Protein AF-A0A9P0PUG9-F1 (afdb_monomer_lite)

Sequence (74 aa):
MDHQIDIEALISAVEKRPVLWDKTTEIYKNKQLNFTAWKEICMILHESFDTLSDKEKNDFGKEVIKKWSNQCKR

Structure (mmCIF, N/CA/C/O backbone):
data_AF-A0A9P0PUG9-F1
#
_entry.id   AF-A0A9P0PUG9-F1
#
loop_
_atom_site.group_PDB
_atom_site.id
_atom_site.type_symbol
_atom_site.label_atom_id
_atom_site.label_alt_id
_atom_site.label_comp_id
_atom_site.label_asym_id
_atom_site.label_entity_id
_atom_site.label_seq_id
_atom_site.pdbx_PDB_ins_code
_atom_site.Cartn_x
_atom_site.Cartn_y
_atom_site.Cartn_z
_atom_site.occupancy
_atom_site.B_iso_or_equiv
_atom_site.auth_seq_id
_atom_site.auth_comp_id
_atom_site.auth_asym_id
_atom_site.auth_atom_id
_atom_site.pdbx_PDB_model_num
ATOM 1 N N . MET A 1 1 ? 7.667 6.117 -21.180 1.00 36.00 1 MET A N 1
ATOM 2 C CA . MET A 1 1 ? 6.701 5.015 -21.025 1.00 36.00 1 MET A CA 1
ATOM 3 C C . MET A 1 1 ? 5.846 5.335 -19.810 1.00 36.00 1 MET A C 1
ATOM 5 O O . MET A 1 1 ? 6.407 5.605 -18.755 1.00 36.00 1 MET A O 1
ATOM 9 N N . ASP A 1 2 ? 4.532 5.425 -19.998 1.00 44.69 2 ASP A N 1
ATOM 10 C CA . ASP A 1 2 ? 3.549 5.683 -18.940 1.00 44.69 2 ASP A CA 1
ATOM 11 C C . ASP A 1 2 ? 3.523 4.445 -18.030 1.00 44.69 2 ASP A C 1
ATOM 13 O O . ASP A 1 2 ? 3.145 3.366 -18.484 1.00 44.69 2 ASP A O 1
ATOM 17 N N . HIS A 1 3 ? 4.023 4.550 -16.796 1.00 55.06 3 HIS A N 1
ATOM 18 C CA . HIS A 1 3 ? 3.909 3.462 -15.823 1.00 55.06 3 HIS A CA 1
ATOM 19 C C . HIS A 1 3 ? 2.454 3.443 -15.354 1.00 55.06 3 HIS A C 1
ATOM 21 O O . HIS A 1 3 ? 2.083 4.090 -14.374 1.00 55.06 3 HIS A O 1
ATOM 27 N N . GLN A 1 4 ? 1.599 2.780 -16.130 1.00 68.12 4 GLN A N 1
ATOM 28 C CA . GLN A 1 4 ? 0.181 2.672 -15.830 1.00 68.12 4 GLN A CA 1
ATOM 29 C C . GLN A 1 4 ? 0.010 1.787 -14.605 1.00 68.12 4 GLN A C 1
ATOM 31 O O . GLN A 1 4 ? 0.067 0.566 -14.688 1.00 68.12 4 GLN A O 1
ATOM 36 N N . ILE A 1 5 ? -0.178 2.425 -13.449 1.00 82.31 5 ILE A N 1
ATOM 37 C CA . ILE A 1 5 ? -0.671 1.737 -12.260 1.00 82.31 5 ILE A CA 1
ATOM 38 C C . ILE A 1 5 ? -2.032 1.156 -12.624 1.00 82.31 5 ILE A C 1
ATOM 40 O O . ILE A 1 5 ? -2.977 1.905 -12.892 1.00 82.31 5 ILE A O 1
ATOM 44 N N . ASP A 1 6 ? -2.109 -0.168 -12.621 1.00 87.31 6 ASP A N 1
ATOM 45 C CA . ASP A 1 6 ? -3.319 -0.899 -12.947 1.00 87.31 6 ASP A CA 1
ATOM 46 C C . ASP A 1 6 ? -4.369 -0.664 -11.850 1.00 87.31 6 ASP A C 1
ATOM 48 O O . ASP A 1 6 ? -4.268 -1.155 -10.721 1.00 87.31 6 ASP A O 1
ATOM 52 N N . ILE A 1 7 ? -5.333 0.212 -12.146 1.00 86.12 7 ILE A N 1
ATOM 53 C CA . ILE A 1 7 ? -6.310 0.695 -11.163 1.00 86.12 7 ILE A CA 1
ATOM 54 C C . ILE A 1 7 ? -7.234 -0.443 -10.723 1.00 86.12 7 ILE A C 1
ATOM 56 O O . ILE A 1 7 ? -7.618 -0.492 -9.557 1.00 86.12 7 ILE A O 1
ATOM 60 N N . GLU A 1 8 ? -7.571 -1.365 -11.624 1.00 88.06 8 GLU A N 1
ATOM 61 C CA . GLU A 1 8 ? -8.421 -2.516 -11.319 1.00 88.06 8 GLU A CA 1
ATOM 62 C C . GLU A 1 8 ? -7.705 -3.480 -10.369 1.00 88.06 8 GLU A C 1
ATOM 64 O O . GLU A 1 8 ? -8.263 -3.862 -9.333 1.00 88.06 8 GLU A O 1
ATOM 69 N N . ALA A 1 9 ? -6.434 -3.793 -10.649 1.00 88.94 9 ALA A N 1
ATOM 70 C CA . ALA A 1 9 ? -5.607 -4.581 -9.740 1.00 88.94 9 ALA A CA 1
ATOM 71 C C . ALA A 1 9 ? -5.422 -3.884 -8.380 1.00 88.94 9 ALA A C 1
ATOM 73 O O . ALA A 1 9 ? -5.505 -4.539 -7.337 1.00 88.94 9 ALA A O 1
ATOM 74 N N . LEU A 1 10 ? -5.235 -2.558 -8.372 1.00 90.25 10 LEU A N 1
ATOM 75 C CA . LEU A 1 10 ? -5.118 -1.755 -7.153 1.00 90.25 10 LEU A CA 1
ATOM 76 C C . LEU A 1 10 ? -6.390 -1.852 -6.307 1.00 90.25 10 LEU A C 1
ATOM 78 O O . LEU A 1 10 ? -6.302 -2.160 -5.120 1.00 90.25 10 LEU A O 1
ATOM 82 N N . ILE A 1 11 ? -7.561 -1.614 -6.903 1.00 89.44 11 ILE A N 1
ATOM 83 C CA . ILE A 1 11 ? -8.848 -1.677 -6.201 1.00 89.44 11 ILE A CA 1
ATOM 84 C C . ILE A 1 11 ? -9.052 -3.081 -5.632 1.00 89.44 11 ILE A C 1
ATOM 86 O O . ILE A 1 11 ? -9.235 -3.215 -4.424 1.00 89.44 11 ILE A O 1
ATOM 90 N N . SER A 1 12 ? -8.886 -4.129 -6.447 1.00 91.31 12 SER A N 1
ATOM 91 C CA . SER A 1 12 ? -9.037 -5.515 -5.985 1.00 91.31 12 SER A CA 1
ATOM 92 C C . SER A 1 12 ? -8.097 -5.848 -4.819 1.00 91.31 12 SER A C 1
ATOM 94 O O . SER A 1 12 ? -8.480 -6.526 -3.863 1.00 91.31 12 SER A O 1
ATOM 96 N N . ALA A 1 13 ? -6.852 -5.369 -4.871 1.00 91.25 13 ALA A N 1
ATOM 97 C CA . ALA A 1 13 ? -5.857 -5.627 -3.839 1.00 91.25 13 ALA A CA 1
ATOM 98 C C . ALA A 1 13 ? -6.108 -4.828 -2.547 1.00 91.25 13 ALA A C 1
ATOM 100 O O . ALA A 1 13 ? -5.809 -5.335 -1.460 1.00 91.25 13 ALA A O 1
ATOM 101 N N . VAL A 1 14 ? -6.651 -3.611 -2.646 1.00 90.12 14 VAL A N 1
ATOM 102 C CA . VAL A 1 14 ? -7.034 -2.784 -1.493 1.00 90.12 14 VAL A CA 1
ATOM 103 C C . VAL A 1 14 ? -8.322 -3.296 -0.851 1.00 90.12 14 VAL A C 1
ATOM 105 O O . VAL A 1 14 ? -8.371 -3.413 0.371 1.00 90.12 14 VAL A O 1
ATOM 108 N N . GLU A 1 15 ? -9.334 -3.671 -1.635 1.00 89.19 15 GLU A N 1
ATOM 109 C CA . GLU A 1 15 ? -10.601 -4.217 -1.126 1.00 89.19 15 GLU A CA 1
ATOM 110 C C . GLU A 1 15 ? -10.378 -5.480 -0.287 1.00 89.19 15 GLU A C 1
ATOM 112 O O . GLU A 1 15 ? -10.938 -5.612 0.800 1.00 89.19 15 GLU A O 1
ATOM 117 N N . LYS A 1 16 ? -9.458 -6.353 -0.719 1.00 89.31 16 LYS A N 1
ATOM 118 C CA . LYS A 1 16 ? -9.030 -7.547 0.034 1.00 89.31 16 LYS A CA 1
ATOM 119 C C . LYS A 1 16 ? -8.329 -7.231 1.362 1.00 89.31 16 LYS A C 1
ATOM 121 O O . LYS A 1 16 ? -8.122 -8.135 2.168 1.00 89.31 16 LYS A O 1
ATOM 126 N N . ARG A 1 17 ? -7.923 -5.979 1.594 1.00 89.81 17 ARG A N 1
ATOM 127 C CA . ARG A 1 17 ? -7.134 -5.544 2.754 1.00 89.81 17 ARG A CA 1
ATOM 128 C C . ARG A 1 17 ? -7.883 -4.454 3.536 1.00 89.81 17 ARG A C 1
ATOM 130 O O . ARG A 1 17 ? -7.568 -3.270 3.393 1.00 89.81 17 ARG A O 1
ATOM 137 N N . PRO A 1 18 ? -8.809 -4.832 4.439 1.00 86.44 18 PRO A N 1
ATOM 138 C CA . PRO A 1 18 ? -9.588 -3.877 5.235 1.00 86.44 18 PRO A CA 1
ATOM 139 C C . PRO A 1 18 ? -8.722 -2.936 6.087 1.00 86.44 18 PRO A C 1
ATOM 141 O O . PRO A 1 18 ? -9.118 -1.812 6.354 1.00 86.44 18 PRO A O 1
ATOM 144 N N . VAL A 1 19 ? -7.482 -3.312 6.413 1.00 89.88 19 VAL A N 1
ATOM 145 C CA . VAL A 1 19 ? -6.498 -2.440 7.087 1.00 89.88 19 VAL A CA 1
ATOM 146 C C . VAL A 1 19 ? -6.237 -1.096 6.373 1.00 89.88 19 VAL A C 1
ATOM 148 O O . VAL A 1 19 ? -5.731 -0.156 6.989 1.00 89.88 19 VAL A O 1
ATOM 151 N N . LEU A 1 20 ? -6.554 -0.983 5.078 1.00 87.00 20 LEU A N 1
ATOM 152 C CA . LEU A 1 20 ? -6.304 0.219 4.277 1.00 87.00 20 LEU A CA 1
ATOM 153 C C . LEU A 1 20 ? -7.499 1.171 4.186 1.00 87.00 20 LEU A C 1
ATOM 155 O O . LEU A 1 20 ? -7.300 2.378 4.041 1.00 87.00 20 LEU A O 1
ATOM 159 N N . TRP A 1 21 ? -8.721 0.649 4.264 1.00 86.75 21 TRP A N 1
ATOM 160 C CA . TRP A 1 21 ? -9.946 1.419 4.027 1.00 86.75 21 TRP A CA 1
ATOM 161 C C . TRP A 1 21 ? -10.968 1.300 5.163 1.00 86.75 21 TRP A C 1
ATOM 163 O O . TRP A 1 21 ? -11.710 2.249 5.423 1.00 86.75 21 TRP A O 1
ATOM 173 N N . ASP A 1 22 ? -10.981 0.180 5.883 1.00 84.88 22 ASP A N 1
ATOM 174 C CA . ASP A 1 22 ? -11.965 -0.115 6.912 1.00 84.88 22 ASP A CA 1
ATOM 175 C C . ASP A 1 22 ? -11.555 0.477 8.264 1.00 84.88 22 ASP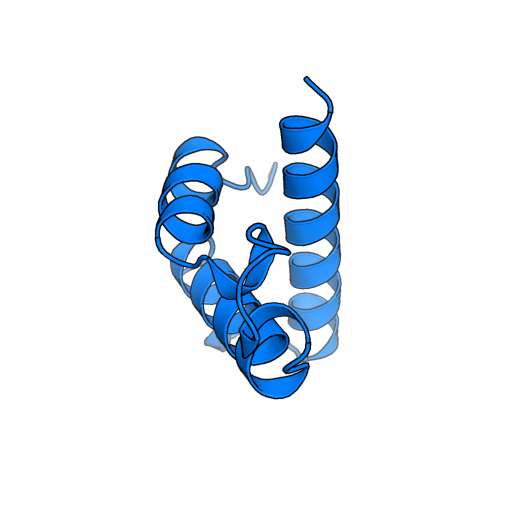 A C 1
ATOM 177 O O . ASP A 1 22 ? -10.848 -0.129 9.069 1.00 84.88 22 ASP A O 1
ATOM 181 N N . LYS A 1 23 ? -12.049 1.686 8.533 1.00 81.19 23 LYS A N 1
ATOM 182 C CA . LYS A 1 23 ? -11.822 2.416 9.792 1.00 81.19 23 LYS A CA 1
ATOM 183 C C . LYS A 1 23 ? -12.533 1.799 10.999 1.00 81.19 23 LYS A C 1
ATOM 185 O O . LYS A 1 23 ? -12.310 2.262 12.117 1.00 81.19 23 LYS A O 1
ATOM 190 N N . THR A 1 24 ? -13.423 0.830 10.777 1.00 82.88 24 THR A N 1
ATOM 191 C CA . THR A 1 24 ? -14.177 0.159 11.845 1.00 82.88 24 THR A CA 1
ATOM 192 C C . THR A 1 24 ? -13.343 -0.934 12.503 1.00 82.88 24 THR A C 1
ATOM 194 O O . THR A 1 24 ? -13.545 -1.255 13.672 1.00 82.88 24 THR A O 1
ATOM 197 N N . THR A 1 25 ? -12.347 -1.447 11.781 1.00 78.06 25 THR A N 1
ATOM 198 C CA . THR A 1 25 ? -11.429 -2.460 12.281 1.00 78.06 25 THR A CA 1
ATOM 199 C C . THR A 1 25 ? -10.299 -1.868 13.129 1.00 78.06 25 THR A C 1
ATOM 201 O O . THR A 1 25 ? -9.701 -0.837 12.811 1.00 78.06 25 THR A O 1
ATOM 204 N N . GLU A 1 26 ? -9.925 -2.564 14.204 1.00 81.00 26 GLU A N 1
ATOM 205 C CA . GLU A 1 26 ? -8.784 -2.173 15.048 1.00 81.00 26 GLU A CA 1
ATOM 206 C C . GLU A 1 26 ? -7.454 -2.213 14.277 1.00 81.00 26 GLU A C 1
ATOM 208 O O . GLU A 1 26 ? -6.538 -1.430 14.546 1.00 81.00 26 GLU A O 1
ATOM 213 N N . ILE A 1 27 ? -7.371 -3.072 13.254 1.00 81.44 27 ILE A N 1
ATOM 214 C CA . ILE A 1 27 ? -6.197 -3.204 12.388 1.00 81.44 27 ILE A CA 1
ATOM 215 C C . ILE A 1 27 ? -5.915 -1.942 11.572 1.00 81.44 27 ILE A C 1
ATOM 217 O O . ILE A 1 27 ? -4.756 -1.690 11.261 1.00 81.44 27 ILE A O 1
ATOM 221 N N . TYR A 1 28 ? -6.906 -1.094 11.295 1.00 81.06 28 TYR A N 1
ATOM 222 C CA . TYR A 1 28 ? -6.680 0.177 10.603 1.00 81.06 28 TYR A CA 1
ATOM 223 C C . TYR A 1 28 ? -5.738 1.115 11.374 1.00 81.06 28 TYR A C 1
ATOM 225 O O . TYR A 1 28 ? -4.967 1.868 10.779 1.00 81.06 28 TYR A O 1
ATOM 233 N N . LYS A 1 29 ? -5.732 1.042 12.713 1.00 79.94 29 LYS A N 1
ATOM 234 C CA . LYS A 1 29 ? -4.801 1.818 13.551 1.00 79.94 29 LYS A CA 1
ATOM 235 C C . LYS A 1 29 ? -3.388 1.221 13.577 1.00 79.94 29 LYS A C 1
ATOM 237 O O . LYS A 1 29 ? -2.451 1.894 14.013 1.00 79.94 29 LYS A O 1
ATOM 242 N N . ASN A 1 30 ? -3.206 -0.007 13.084 1.00 87.25 30 ASN A N 1
ATOM 243 C CA . ASN A 1 30 ? -1.903 -0.656 13.022 1.00 87.25 30 ASN A CA 1
ATOM 244 C C . ASN A 1 30 ? -1.098 -0.152 11.826 1.00 87.25 30 ASN A C 1
ATOM 246 O O . ASN A 1 30 ? -1.205 -0.651 10.705 1.00 87.25 30 ASN A O 1
ATOM 250 N N . LYS A 1 31 ? -0.193 0.790 12.103 1.00 84.56 31 LYS A N 1
ATOM 251 C CA . LYS A 1 31 ? 0.762 1.322 11.119 1.00 84.56 31 LYS A CA 1
ATOM 252 C C . LYS A 1 31 ? 1.588 0.227 10.441 1.00 84.56 31 LYS A C 1
ATOM 254 O O . LYS A 1 31 ? 1.870 0.334 9.254 1.00 84.56 31 LYS A O 1
ATOM 259 N N . GLN A 1 32 ? 1.952 -0.824 11.178 1.00 88.06 32 GLN A N 1
ATOM 260 C CA . GLN A 1 32 ? 2.730 -1.937 10.636 1.00 88.06 32 GLN A CA 1
ATOM 261 C C . GLN A 1 32 ? 1.933 -2.728 9.592 1.00 88.06 32 GLN A C 1
ATOM 263 O O . GLN A 1 32 ? 2.440 -2.970 8.503 1.00 88.06 32 GLN A O 1
ATOM 268 N N . LEU A 1 33 ? 0.671 -3.065 9.882 1.00 88.62 33 LEU A N 1
ATOM 269 C CA . LEU A 1 33 ? -0.194 -3.765 8.929 1.00 88.62 33 LEU A CA 1
ATOM 270 C C . LEU A 1 33 ? -0.509 -2.889 7.716 1.00 88.62 33 LEU A C 1
ATOM 272 O O . LEU A 1 33 ? -0.511 -3.386 6.595 1.00 88.62 33 LEU A O 1
ATOM 276 N N . ASN A 1 34 ? -0.724 -1.589 7.928 1.00 89.00 34 ASN A N 1
ATOM 277 C CA . ASN A 1 34 ? -0.965 -0.642 6.844 1.00 89.00 34 ASN A CA 1
ATOM 278 C C . ASN A 1 34 ? 0.248 -0.566 5.897 1.00 89.00 34 ASN A C 1
ATOM 280 O O . ASN A 1 34 ? 0.096 -0.673 4.683 1.00 89.00 34 ASN A O 1
ATOM 284 N N . PHE A 1 35 ? 1.461 -0.483 6.454 1.00 88.12 35 PHE A N 1
ATOM 285 C CA . PHE A 1 35 ? 2.700 -0.498 5.678 1.00 88.12 35 PHE A CA 1
ATOM 286 C C . PHE A 1 35 ? 2.895 -1.815 4.915 1.00 88.12 35 PHE A C 1
ATOM 288 O O . PHE A 1 35 ? 3.178 -1.792 3.718 1.00 88.12 35 PHE A O 1
ATOM 295 N N . THR A 1 36 ? 2.708 -2.960 5.578 1.00 90.25 36 THR A N 1
ATOM 296 C CA . THR A 1 36 ? 2.821 -4.280 4.939 1.00 90.25 36 THR A CA 1
ATOM 297 C C . THR A 1 36 ? 1.816 -4.434 3.801 1.00 90.25 36 THR A C 1
ATOM 299 O O . THR A 1 36 ? 2.194 -4.848 2.710 1.00 90.25 36 THR A O 1
ATOM 302 N N . ALA A 1 37 ? 0.563 -4.031 4.017 1.00 91.44 37 ALA A N 1
ATOM 303 C CA . ALA A 1 37 ? -0.486 -4.079 3.006 1.00 91.44 37 ALA A CA 1
ATOM 304 C C . ALA A 1 37 ? -0.139 -3.240 1.769 1.00 91.44 37 ALA A C 1
ATOM 306 O O . ALA A 1 37 ? -0.255 -3.731 0.648 1.00 91.44 37 ALA A O 1
ATOM 307 N N . TRP A 1 38 ? 0.342 -2.006 1.955 1.00 90.94 38 TRP A N 1
ATOM 308 C CA . TRP A 1 38 ? 0.801 -1.178 0.838 1.00 90.94 38 TRP A CA 1
ATOM 309 C C . TRP A 1 38 ? 2.009 -1.771 0.123 1.00 90.94 3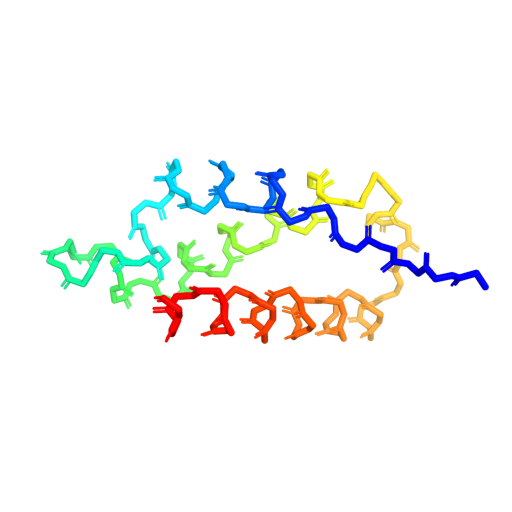8 TRP A C 1
ATOM 311 O O . TRP A 1 38 ? 2.054 -1.737 -1.104 1.00 90.94 38 TRP A O 1
ATOM 321 N N . LYS A 1 39 ? 2.966 -2.340 0.862 1.00 89.19 39 LYS A N 1
ATOM 322 C CA . LYS A 1 39 ? 4.140 -2.993 0.276 1.00 89.19 39 LYS A CA 1
ATOM 323 C C . LYS A 1 39 ? 3.734 -4.160 -0.623 1.00 89.19 39 LYS A C 1
ATOM 325 O O . LYS A 1 39 ? 4.217 -4.246 -1.747 1.00 89.19 39 LYS A O 1
ATOM 330 N N . GLU A 1 40 ? 2.823 -5.014 -0.160 1.00 90.56 40 GLU A N 1
ATOM 331 C CA . GLU A 1 40 ? 2.300 -6.113 -0.975 1.00 90.56 40 GLU A CA 1
ATOM 332 C C . GLU A 1 40 ? 1.562 -5.610 -2.216 1.00 90.56 40 GLU A C 1
ATOM 334 O O . GLU A 1 40 ? 1.774 -6.131 -3.304 1.00 90.56 40 GLU A O 1
ATOM 339 N N . ILE A 1 41 ? 0.721 -4.581 -2.078 1.00 90.94 41 ILE A N 1
ATOM 340 C CA . ILE A 1 41 ? 0.031 -3.972 -3.223 1.00 90.94 41 ILE A CA 1
ATOM 341 C C . ILE A 1 41 ? 1.043 -3.441 -4.235 1.00 90.94 41 ILE A C 1
ATOM 343 O O . ILE A 1 41 ? 0.894 -3.688 -5.425 1.00 90.94 41 ILE A O 1
ATOM 347 N N . CYS A 1 42 ? 2.096 -2.766 -3.778 1.00 89.38 42 CYS A N 1
ATOM 348 C CA . CYS A 1 42 ? 3.128 -2.260 -4.673 1.00 89.38 42 CYS A CA 1
ATOM 349 C C . CYS A 1 42 ? 3.863 -3.389 -5.411 1.00 89.38 42 CYS A C 1
ATOM 351 O O . CYS A 1 42 ? 4.158 -3.238 -6.590 1.00 89.38 42 CYS A O 1
ATOM 353 N N . MET A 1 43 ? 4.106 -4.525 -4.749 1.00 88.44 43 MET A N 1
ATOM 354 C CA . MET A 1 43 ? 4.683 -5.722 -5.376 1.00 88.44 43 MET A CA 1
ATOM 355 C C . MET A 1 43 ? 3.738 -6.375 -6.393 1.00 88.44 43 MET A C 1
ATOM 357 O O . MET A 1 43 ? 4.199 -6.854 -7.421 1.00 88.44 43 MET A O 1
ATOM 361 N N . ILE A 1 44 ? 2.426 -6.376 -6.133 1.00 88.38 44 ILE A N 1
ATOM 362 C CA . ILE A 1 44 ? 1.414 -6.904 -7.066 1.00 88.38 44 ILE A CA 1
ATOM 363 C C . ILE A 1 44 ? 1.303 -6.015 -8.309 1.00 88.38 44 ILE A C 1
ATOM 365 O O . ILE A 1 44 ? 1.171 -6.518 -9.419 1.00 88.38 44 ILE A O 1
ATOM 369 N N . LEU A 1 45 ? 1.342 -4.695 -8.122 1.00 87.38 45 LEU A N 1
ATOM 370 C CA . LEU A 1 45 ? 1.201 -3.716 -9.203 1.00 87.38 45 LEU A CA 1
ATOM 371 C C . LEU A 1 45 ? 2.467 -3.557 -10.041 1.00 87.38 45 LEU A C 1
ATOM 373 O O . LEU A 1 45 ? 2.409 -3.027 -11.147 1.00 87.38 45 LEU A O 1
ATOM 377 N N . HIS A 1 46 ? 3.612 -3.959 -9.501 1.00 84.56 46 HIS A N 1
ATOM 378 C CA . HIS A 1 46 ? 4.892 -3.795 -10.155 1.00 84.56 46 HIS A CA 1
ATOM 379 C C . HIS A 1 46 ? 5.765 -5.013 -9.849 1.00 84.56 46 HIS A C 1
ATOM 381 O O . HIS A 1 46 ? 6.416 -5.079 -8.811 1.00 84.56 46 HIS A O 1
ATOM 387 N N . GLU A 1 47 ? 5.809 -5.982 -10.767 1.00 81.06 47 GLU A N 1
ATOM 388 C CA . GLU A 1 47 ? 6.629 -7.200 -10.620 1.00 81.06 47 GLU A CA 1
ATOM 389 C C . GLU A 1 47 ? 8.104 -6.879 -10.335 1.00 81.06 47 GLU A C 1
ATOM 391 O O . GLU A 1 47 ? 8.766 -7.549 -9.546 1.00 81.06 47 GLU A O 1
ATOM 396 N N . SER A 1 48 ? 8.618 -5.792 -10.915 1.00 80.00 48 SER A N 1
ATOM 397 C CA . SER A 1 48 ? 9.989 -5.326 -10.693 1.00 80.00 48 SER A CA 1
ATOM 398 C C . SER A 1 48 ? 10.143 -4.466 -9.435 1.00 80.00 48 SER A C 1
ATOM 400 O O . SER A 1 48 ? 11.197 -3.865 -9.237 1.00 80.00 48 SER A O 1
ATOM 402 N N . PHE A 1 49 ? 9.127 -4.372 -8.567 1.0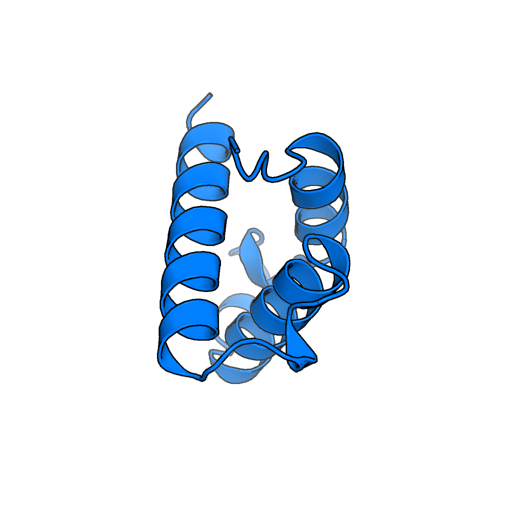0 81.94 49 PHE A N 1
ATOM 403 C CA . PHE A 1 49 ? 9.177 -3.545 -7.358 1.00 81.94 49 PHE A CA 1
ATOM 404 C C . PHE A 1 49 ? 10.350 -3.924 -6.463 1.00 81.94 49 PHE A C 1
ATOM 406 O O . PHE A 1 49 ? 10.957 -3.041 -5.874 1.00 81.94 49 PHE A O 1
ATOM 413 N N . ASP A 1 50 ? 10.722 -5.203 -6.393 1.00 78.88 50 ASP A N 1
ATOM 414 C CA . ASP A 1 50 ? 11.864 -5.634 -5.585 1.00 78.88 50 ASP A CA 1
ATOM 415 C C . ASP A 1 50 ? 13.202 -5.082 -6.106 1.00 78.88 50 ASP A C 1
ATOM 417 O O . ASP A 1 50 ? 14.046 -4.666 -5.311 1.00 78.88 50 ASP A O 1
ATOM 421 N N . THR A 1 51 ? 13.334 -4.951 -7.432 1.00 84.94 51 THR A N 1
ATOM 422 C CA . THR A 1 51 ? 14.535 -4.424 -8.105 1.00 84.94 51 THR A CA 1
ATOM 423 C C . THR A 1 51 ? 14.673 -2.902 -8.016 1.00 84.94 51 THR A C 1
ATOM 425 O O . THR A 1 51 ? 15.750 -2.360 -8.264 1.00 84.94 51 THR A O 1
ATOM 428 N N . LEU A 1 52 ? 13.598 -2.201 -7.643 1.00 84.25 52 LEU A N 1
ATOM 429 C CA . LEU A 1 52 ? 13.617 -0.757 -7.446 1.00 84.25 52 LEU A CA 1
ATOM 430 C C . LEU A 1 52 ? 14.453 -0.373 -6.216 1.00 84.25 52 LEU A C 1
ATOM 432 O O . LEU A 1 52 ? 14.448 -1.047 -5.181 1.00 84.25 52 LEU A O 1
ATOM 436 N N . SER A 1 53 ? 15.133 0.771 -6.303 1.00 88.12 53 SER A N 1
ATOM 437 C CA . SER A 1 53 ? 15.797 1.382 -5.146 1.00 88.12 53 SER A CA 1
ATOM 438 C C . SER A 1 53 ? 14.780 1.864 -4.112 1.00 88.12 53 SER A C 1
ATOM 440 O O . SER A 1 53 ? 13.638 2.169 -4.450 1.00 88.12 53 SER A O 1
ATOM 442 N N . ASP A 1 54 ? 15.199 2.018 -2.855 1.00 86.50 54 ASP A N 1
ATOM 443 C CA . ASP A 1 54 ? 14.330 2.485 -1.763 1.00 86.50 54 ASP A CA 1
ATOM 444 C C . ASP A 1 54 ? 13.617 3.805 -2.079 1.00 86.50 54 ASP A C 1
ATOM 446 O O . ASP A 1 54 ? 12.457 4.000 -1.716 1.00 86.50 54 ASP A O 1
ATOM 450 N N . LYS A 1 55 ? 14.293 4.699 -2.811 1.00 88.44 55 LYS A N 1
ATOM 451 C CA . LYS A 1 55 ? 13.711 5.958 -3.282 1.00 88.44 55 LYS A CA 1
ATOM 452 C C . LYS A 1 55 ? 12.530 5.723 -4.226 1.00 88.44 55 LYS A C 1
ATOM 454 O O . LYS A 1 55 ? 11.462 6.275 -3.985 1.00 88.44 55 LYS A O 1
ATOM 459 N N . GLU A 1 56 ? 12.719 4.891 -5.245 1.00 88.69 56 GLU A N 1
ATOM 460 C CA . GLU A 1 56 ? 11.700 4.565 -6.248 1.00 88.69 56 GLU A CA 1
ATOM 461 C C . GLU A 1 56 ? 10.537 3.796 -5.613 1.00 88.69 56 GLU A C 1
ATOM 463 O O . GLU A 1 56 ? 9.380 4.121 -5.850 1.00 88.69 56 GLU A O 1
ATOM 468 N N . LYS A 1 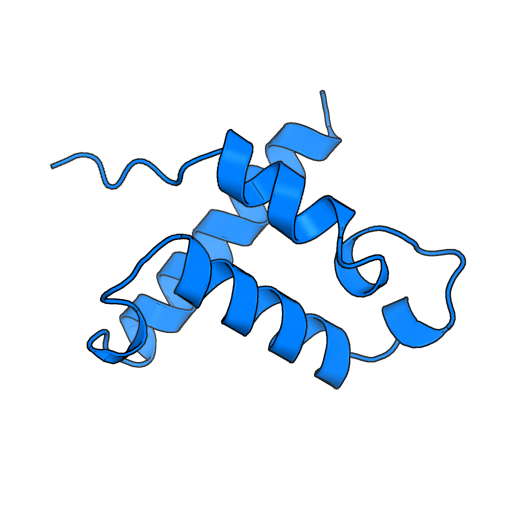57 ? 10.827 2.845 -4.713 1.00 87.38 57 LYS A N 1
ATOM 469 C CA . LYS A 1 57 ? 9.810 2.130 -3.923 1.00 87.38 57 LYS A CA 1
ATOM 470 C C . LYS A 1 57 ? 8.928 3.096 -3.135 1.00 87.38 57 LYS A C 1
ATOM 472 O O . LYS A 1 57 ? 7.707 2.947 -3.097 1.00 87.38 57 LYS A O 1
ATOM 477 N N . ASN A 1 58 ? 9.549 4.086 -2.496 1.00 88.06 58 ASN A N 1
ATOM 478 C CA . ASN A 1 58 ? 8.844 5.088 -1.708 1.00 88.06 58 ASN A CA 1
ATOM 479 C C . ASN A 1 58 ? 8.054 6.072 -2.584 1.00 88.06 58 ASN A C 1
ATOM 481 O O . ASN A 1 58 ? 6.972 6.497 -2.183 1.00 88.06 58 ASN A O 1
ATOM 485 N N . ASP A 1 59 ? 8.573 6.442 -3.755 1.00 89.75 59 ASP A N 1
ATOM 486 C CA . ASP A 1 5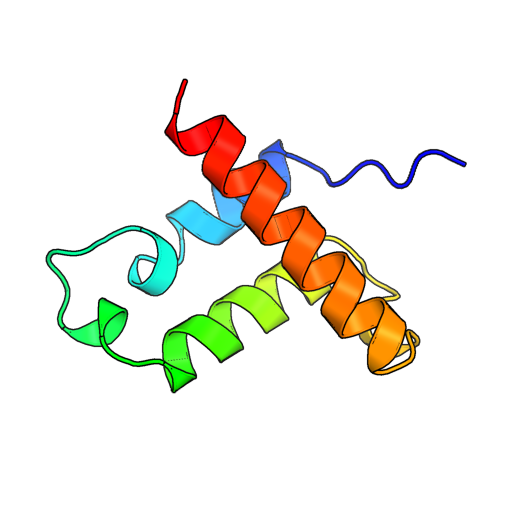9 ? 7.863 7.298 -4.708 1.00 89.75 59 ASP A CA 1
ATOM 487 C C . ASP A 1 59 ? 6.640 6.578 -5.290 1.00 89.75 59 ASP A C 1
ATOM 489 O O . ASP A 1 59 ? 5.515 7.060 -5.155 1.00 89.75 59 ASP A O 1
ATOM 493 N N . PHE A 1 60 ? 6.833 5.343 -5.758 1.00 89.19 60 PHE A N 1
ATOM 494 C CA . PHE A 1 60 ? 5.768 4.482 -6.261 1.00 89.19 60 PHE A CA 1
ATOM 495 C C . PHE A 1 60 ? 4.675 4.250 -5.214 1.00 89.19 60 PHE A C 1
ATOM 497 O O . PHE A 1 60 ? 3.491 4.426 -5.492 1.00 89.19 60 PHE A O 1
ATOM 504 N N . GLY A 1 61 ? 5.051 3.945 -3.967 1.00 88.94 61 GLY A N 1
ATOM 505 C CA . GLY A 1 61 ? 4.089 3.806 -2.873 1.00 88.94 61 GLY A CA 1
ATOM 506 C C . GLY A 1 61 ? 3.242 5.068 -2.664 1.00 88.94 61 GLY A C 1
ATOM 507 O O . GLY A 1 61 ? 2.028 4.976 -2.477 1.00 88.94 61 GLY A O 1
ATOM 508 N N . LYS A 1 62 ? 3.842 6.264 -2.755 1.00 89.38 62 LYS A N 1
ATOM 509 C CA . LYS A 1 62 ? 3.096 7.531 -2.672 1.00 89.38 62 LYS A CA 1
ATOM 510 C C . LYS A 1 62 ? 2.152 7.716 -3.854 1.00 89.38 62 LYS A C 1
ATOM 512 O O . LYS A 1 62 ? 1.027 8.175 -3.648 1.00 89.38 62 LYS A O 1
ATOM 517 N N . GLU A 1 63 ? 2.580 7.372 -5.065 1.00 89.88 63 GLU A N 1
ATOM 518 C CA . GLU A 1 63 ? 1.733 7.442 -6.258 1.00 89.88 63 GLU A CA 1
ATOM 519 C C . GLU A 1 63 ? 0.525 6.513 -6.152 1.00 89.88 63 GLU A C 1
ATOM 521 O O . GLU A 1 63 ? -0.608 6.945 -6.381 1.00 89.88 63 GLU A O 1
ATOM 526 N N . VAL A 1 64 ? 0.748 5.272 -5.719 1.00 89.38 64 VAL A N 1
ATOM 527 C CA . VAL A 1 64 ? -0.295 4.270 -5.493 1.00 89.38 64 VAL A CA 1
ATOM 528 C C . VAL A 1 64 ? -1.323 4.771 -4.468 1.00 89.38 64 VAL A C 1
ATOM 530 O O . VAL A 1 64 ? -2.526 4.762 -4.739 1.00 89.38 64 VAL A O 1
ATOM 533 N N . ILE A 1 65 ? -0.870 5.296 -3.324 1.00 88.31 65 ILE A N 1
ATOM 534 C CA . ILE A 1 65 ? -1.756 5.859 -2.288 1.00 88.31 65 ILE A CA 1
ATOM 535 C C . ILE A 1 65 ? -2.541 7.060 -2.830 1.00 88.31 65 ILE A C 1
ATOM 537 O O . ILE A 1 65 ? -3.744 7.190 -2.586 1.00 88.31 65 ILE A O 1
ATOM 541 N N . LYS A 1 66 ? -1.880 7.948 -3.580 1.00 88.56 66 LYS A N 1
ATOM 542 C CA . LYS A 1 66 ? -2.511 9.124 -4.192 1.00 88.56 66 LYS A CA 1
ATOM 543 C C . LYS A 1 66 ? -3.590 8.713 -5.196 1.00 88.56 66 LYS A C 1
ATOM 545 O O . LYS A 1 66 ? -4.676 9.295 -5.188 1.00 88.56 66 LYS A O 1
ATOM 550 N N . LYS A 1 67 ? -3.322 7.698 -6.023 1.00 88.94 67 LYS A N 1
ATOM 551 C CA . LYS A 1 67 ? -4.286 7.120 -6.972 1.00 88.94 67 LYS A CA 1
ATOM 552 C C . LYS A 1 67 ? -5.477 6.493 -6.256 1.00 88.94 67 LYS A C 1
ATOM 554 O O . LYS A 1 67 ? -6.610 6.809 -6.611 1.00 88.94 67 LYS A O 1
ATOM 559 N N . TRP A 1 68 ? -5.240 5.695 -5.215 1.00 87.75 68 TRP A N 1
ATOM 560 C CA . TRP A 1 68 ? -6.311 5.133 -4.388 1.00 87.75 68 TRP A CA 1
ATOM 561 C C . TRP A 1 68 ? -7.175 6.225 -3.747 1.00 87.75 68 TRP A C 1
ATOM 563 O O . TRP A 1 68 ? -8.398 6.187 -3.846 1.00 87.75 68 TRP A O 1
ATOM 573 N N . SER A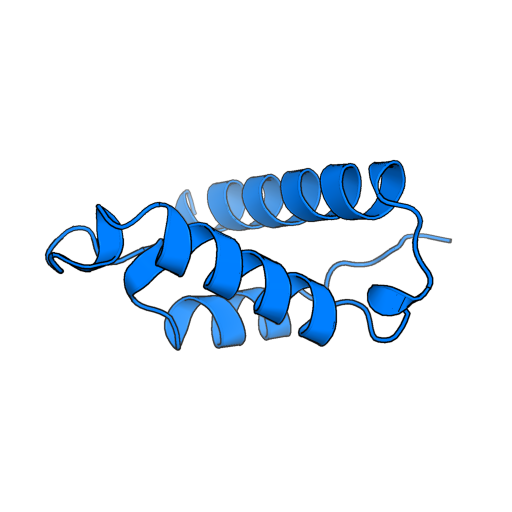 1 69 ? -6.558 7.249 -3.147 1.00 85.81 69 SER A N 1
ATOM 574 C CA . SER A 1 69 ? -7.292 8.364 -2.535 1.00 85.81 69 SER A CA 1
ATOM 575 C C . SER A 1 69 ? -8.144 9.125 -3.552 1.00 85.81 69 SER A C 1
ATOM 577 O O . SER A 1 69 ? -9.236 9.579 -3.216 1.00 85.81 69 SER A O 1
ATOM 579 N N . ASN A 1 70 ? -7.678 9.241 -4.797 1.00 85.38 70 ASN A N 1
ATOM 580 C CA . ASN A 1 70 ? -8.472 9.808 -5.880 1.00 85.38 70 ASN A CA 1
ATOM 581 C C . ASN A 1 70 ? -9.662 8.914 -6.264 1.00 85.38 70 ASN A C 1
ATOM 583 O O . ASN A 1 70 ? -10.737 9.441 -6.533 1.00 85.38 70 ASN A O 1
ATOM 587 N N . GLN A 1 71 ? -9.499 7.586 -6.253 1.00 82.31 71 GLN A N 1
ATOM 588 C CA . GLN A 1 71 ? -10.603 6.659 -6.523 1.00 82.31 71 GLN A CA 1
ATOM 589 C C . GLN A 1 71 ? -11.632 6.592 -5.399 1.00 82.31 71 GLN A C 1
ATOM 591 O O . GLN A 1 71 ? -12.816 6.588 -5.692 1.00 82.31 71 GLN A O 1
ATOM 596 N N . CYS A 1 72 ? -11.217 6.624 -4.133 1.00 73.25 72 CYS A N 1
ATOM 597 C CA . CYS A 1 72 ? -12.140 6.629 -2.993 1.00 73.25 72 CYS A CA 1
ATOM 598 C C . CYS A 1 72 ? -12.982 7.923 -2.895 1.00 73.25 72 CYS A C 1
ATOM 600 O O . CYS A 1 72 ? -13.937 7.981 -2.125 1.00 73.25 72 CYS A O 1
ATOM 602 N N . LYS A 1 73 ? -12.604 8.987 -3.617 1.00 60.62 73 LYS A N 1
ATOM 603 C CA . LYS A 1 73 ? -13.339 10.263 -3.673 1.00 60.62 73 LYS A CA 1
ATOM 604 C C . LYS A 1 73 ? -14.374 10.337 -4.802 1.00 60.62 73 LYS A C 1
ATOM 606 O O . LYS A 1 73 ? -15.071 11.348 -4.876 1.00 60.62 73 LYS A O 1
ATOM 611 N N . ARG A 1 74 ? -14.416 9.348 -5.695 1.00 50.41 74 ARG A N 1
ATOM 612 C CA . ARG A 1 74 ? -15.439 9.225 -6.740 1.00 50.41 74 ARG A CA 1
ATOM 613 C C . ARG A 1 74 ? -16.615 8.416 -6.225 1.00 50.41 74 ARG A C 1
ATOM 615 O O . ARG A 1 74 ? -17.740 8.779 -6.621 1.00 50.41 74 ARG A O 1
#

Secondary structure (DSSP, 8-state):
------HHHHHHHHHT-GGGT-TTSGGGG-HHHHHHHHHHHHHHH-GGGGGS-HHHHHHHHHHHHHHHHHHTT-

Radius of gyration: 12.21 Å; chains: 1; bounding box: 31×18×36 Å

Organism: Acanthoscelides obtectus (NCBI:txid200917)

pLDDT: mean 83.93, std 10.45, range [36.0, 91.44]

Foldseek 3Di:
DPLDQPVVLLCVLVVVQCLQPPPVDPSVPVPPSNVVSLLVSLCSRDVCLVVDDPVVVVVSSVVSVVSVVVVVVD

InterPro domains:
  IPR006578 MADF domain [PF10545] (10-69)
  IPR006578 MADF domain [PS51029] (9-74)